Protein AF-A0A1V5KJY4-F1 (afdb_monomer_lite)

pLDDT: mean 77.97, std 21.32, range [27.06, 96.75]

Sequence (122 aa):
MDSGIQVLAHPFRVFRKAKREVPRDLFQPLARLLKENGVAAEINFHTNQPDPDFFRICMEEMTPIVLGSDAHNLYEIGEFMPHLSLLAGIGMSSRQLHRPSVEFSGECRESPWDPRNGCSLI

Secondary structure (DSSP, 8-state):
------EE-STTHHHHHTT----GGGHHHHHHHHHHTTPEEEEE-TT----HHHHHHHHHTT--EEEE---SSGGGTT--HHHHHHHHHTT--TTTT----S------------TT------

Structure (mmCIF, N/CA/C/O backbone):
data_AF-A0A1V5KJY4-F1
#
_entry.id   AF-A0A1V5KJY4-F1
#
loop_
_atom_site.group_PDB
_atom_site.id
_atom_site.type_symbol
_atom_site.label_atom_id
_atom_site.label_alt_id
_atom_site.label_comp_id
_atom_site.label_asym_id
_atom_site.label_entity_id
_atom_site.label_seq_id
_atom_site.pdbx_PDB_ins_code
_atom_site.Cartn_x
_atom_site.Cartn_y
_atom_site.Cartn_z
_atom_site.occupancy
_atom_site.B_iso_or_equiv
_atom_site.auth_seq_id
_atom_site.auth_comp_id
_atom_site.auth_asym_id
_atom_site.auth_atom_id
_atom_site.pdbx_PDB_model_num
ATOM 1 N N . MET A 1 1 ? -18.191 -10.836 12.691 1.00 45.31 1 MET A N 1
ATOM 2 C CA . MET A 1 1 ? -17.121 -11.243 13.623 1.00 45.31 1 MET A CA 1
ATOM 3 C C . MET A 1 1 ? -16.109 -10.129 13.596 1.00 45.31 1 MET A C 1
ATOM 5 O O . MET A 1 1 ? -15.605 -9.845 12.520 1.00 45.31 1 MET A O 1
ATOM 9 N N . ASP A 1 2 ? -15.900 -9.465 14.724 1.00 68.06 2 ASP A N 1
ATOM 10 C CA . ASP A 1 2 ? -14.858 -8.453 14.852 1.00 68.06 2 ASP A CA 1
ATOM 11 C C . ASP A 1 2 ? -13.526 -9.183 15.074 1.00 68.06 2 ASP A C 1
ATOM 13 O O . ASP A 1 2 ? -13.376 -9.910 16.057 1.00 68.06 2 ASP A O 1
ATOM 17 N N . SER A 1 3 ? -12.616 -9.108 14.101 1.00 77.94 3 SER A N 1
ATOM 18 C CA . SER A 1 3 ? -11.299 -9.751 14.190 1.00 77.94 3 SER A CA 1
ATOM 19 C C . SER A 1 3 ? -10.321 -8.943 15.042 1.00 77.94 3 SER A C 1
ATOM 21 O O . SER A 1 3 ? -9.251 -9.453 15.369 1.00 77.94 3 SER A O 1
ATOM 23 N N . GLY A 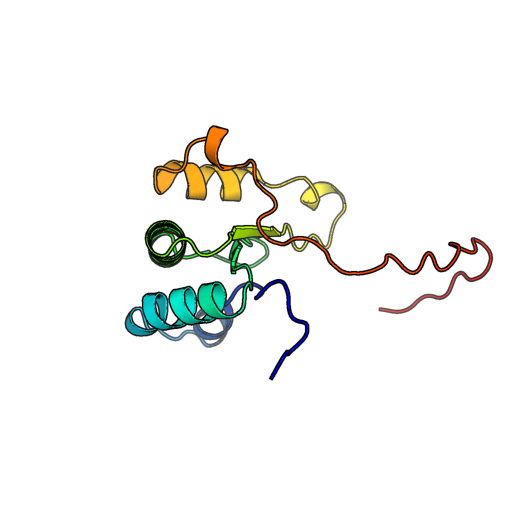1 4 ? -10.657 -7.689 15.373 1.00 85.38 4 GLY A N 1
ATOM 24 C CA . GLY A 1 4 ? -9.748 -6.761 16.034 1.00 85.38 4 GLY A CA 1
ATOM 25 C C . GLY A 1 4 ? -8.529 -6.385 15.186 1.00 85.38 4 GLY A C 1
ATOM 26 O O . GLY A 1 4 ? -7.560 -5.876 15.738 1.00 85.38 4 GLY A O 1
ATOM 27 N N . ILE A 1 5 ? -8.542 -6.640 13.872 1.00 88.94 5 ILE A N 1
ATOM 28 C CA . ILE A 1 5 ? -7.457 -6.274 12.952 1.00 88.94 5 ILE A CA 1
ATOM 29 C C . ILE A 1 5 ? -7.720 -4.867 12.416 1.00 88.94 5 ILE A C 1
ATOM 31 O O . ILE A 1 5 ? -8.742 -4.641 11.782 1.00 88.94 5 ILE A O 1
ATOM 35 N N . GLN A 1 6 ? -6.783 -3.937 12.604 1.00 89.50 6 GLN A N 1
ATOM 36 C CA . GLN A 1 6 ? -6.893 -2.574 12.057 1.00 89.50 6 GLN A CA 1
ATOM 37 C C . GLN A 1 6 ? -6.180 -2.414 10.710 1.00 89.50 6 GLN A C 1
ATOM 39 O O . GLN A 1 6 ? -6.514 -1.521 9.935 1.00 89.50 6 GLN A O 1
ATOM 44 N N . VAL A 1 7 ? -5.187 -3.259 10.423 1.00 92.31 7 VAL A N 1
ATOM 45 C CA . VAL A 1 7 ? -4.342 -3.155 9.227 1.00 92.31 7 VAL A CA 1
ATOM 46 C C . VAL A 1 7 ? -4.085 -4.540 8.646 1.00 92.31 7 VAL A C 1
ATOM 48 O O . VAL A 1 7 ? -3.636 -5.442 9.353 1.00 92.31 7 VAL A O 1
ATOM 51 N N . LEU A 1 8 ? -4.311 -4.699 7.343 1.00 92.31 8 LEU A N 1
ATOM 52 C CA . LEU A 1 8 ? -3.867 -5.864 6.590 1.00 92.31 8 LEU A CA 1
ATOM 53 C C . LEU A 1 8 ? -2.489 -5.589 5.979 1.00 92.31 8 LEU A C 1
ATOM 55 O O . LEU A 1 8 ? -2.359 -4.840 5.005 1.00 92.31 8 LEU A O 1
ATOM 59 N N . ALA A 1 9 ? -1.471 -6.232 6.549 1.00 89.25 9 ALA A N 1
ATOM 60 C CA . ALA A 1 9 ? -0.093 -6.092 6.103 1.00 89.25 9 ALA A CA 1
ATOM 61 C C . ALA A 1 9 ? 0.129 -6.741 4.726 1.00 89.25 9 ALA A C 1
ATOM 63 O O . ALA A 1 9 ? -0.271 -7.890 4.495 1.00 89.25 9 ALA A O 1
ATOM 64 N N . HIS A 1 10 ? 0.798 -6.014 3.822 1.00 85.38 10 HIS A N 1
ATOM 65 C CA . HIS A 1 10 ? 1.309 -6.466 2.513 1.00 85.38 10 HIS A CA 1
ATOM 66 C C . HIS A 1 10 ? 0.507 -7.619 1.824 1.00 85.38 10 HIS A C 1
ATOM 68 O O . HIS A 1 10 ? 1.044 -8.720 1.631 1.00 85.38 10 HIS A O 1
ATOM 74 N N . PRO A 1 11 ? -0.762 -7.405 1.410 1.00 82.44 11 PRO A N 1
ATOM 75 C CA . PRO A 1 11 ? -1.734 -8.479 1.135 1.00 82.44 11 PRO A CA 1
ATOM 76 C C . PRO A 1 11 ? -1.326 -9.484 0.044 1.00 82.44 11 PRO A C 1
ATOM 78 O O . PRO A 1 11 ? -1.494 -10.693 0.192 1.00 82.44 11 PRO A O 1
ATOM 81 N N . PHE A 1 12 ? -0.734 -9.003 -1.054 1.00 90.44 12 PHE A N 1
ATOM 82 C CA . PHE A 1 12 ? -0.392 -9.836 -2.218 1.00 90.44 12 PHE A CA 1
ATOM 83 C C . PHE A 1 12 ? 1.043 -10.376 -2.204 1.00 90.44 12 PHE A C 1
ATOM 85 O O . PHE A 1 12 ? 1.458 -11.089 -3.122 1.00 90.44 12 PHE A O 1
ATOM 92 N N . ARG A 1 13 ? 1.811 -10.105 -1.139 1.00 88.69 13 ARG A N 1
ATOM 93 C CA . ARG A 1 13 ? 3.199 -10.574 -0.997 1.00 88.69 13 ARG A CA 1
ATOM 94 C C . ARG A 1 13 ? 3.318 -12.098 -1.074 1.00 88.69 13 ARG A C 1
ATOM 96 O O . ARG A 1 13 ? 4.329 -12.605 -1.562 1.00 88.69 13 ARG A O 1
ATOM 103 N N . VAL A 1 14 ? 2.290 -12.822 -0.629 1.00 89.12 14 VAL A N 1
ATOM 104 C CA . VAL A 1 14 ? 2.239 -14.292 -0.658 1.00 89.12 14 VAL A CA 1
ATOM 105 C C . VAL A 1 14 ? 2.375 -14.859 -2.076 1.00 89.12 14 VAL A C 1
ATOM 107 O O . VAL A 1 14 ? 3.131 -15.808 -2.276 1.00 89.12 14 VAL A O 1
ATOM 110 N N . PHE A 1 15 ? 1.739 -14.239 -3.075 1.00 90.19 15 PHE A N 1
ATOM 111 C CA . PHE A 1 15 ? 1.803 -14.693 -4.468 1.00 90.19 15 PHE A CA 1
ATOM 112 C C . PHE A 1 15 ? 3.203 -14.502 -5.047 1.00 90.19 15 PHE A C 1
ATOM 114 O O . PHE A 1 15 ? 3.760 -15.432 -5.631 1.00 90.19 15 PHE A O 1
ATOM 121 N N . ARG A 1 16 ? 3.836 -13.351 -4.777 1.00 84.81 16 ARG A N 1
ATOM 122 C CA . ARG A 1 16 ? 5.219 -13.103 -5.205 1.00 84.81 16 ARG A CA 1
ATOM 123 C C . ARG A 1 16 ? 6.202 -14.064 -4.539 1.00 84.81 16 ARG A C 1
ATOM 125 O O . ARG A 1 16 ? 7.054 -14.621 -5.225 1.00 84.81 16 ARG A O 1
ATOM 132 N N . LYS A 1 17 ? 6.071 -14.311 -3.228 1.00 86.50 17 LYS A N 1
ATOM 133 C CA . LYS A 1 17 ? 6.893 -15.316 -2.522 1.00 86.50 17 LYS A CA 1
ATOM 134 C C . LYS A 1 17 ? 6.726 -16.711 -3.127 1.00 86.50 17 LYS A C 1
ATOM 136 O O . LYS A 1 17 ? 7.709 -17.428 -3.279 1.00 86.50 17 LYS A O 1
ATOM 141 N N . ALA A 1 18 ? 5.506 -17.063 -3.524 1.00 90.12 18 ALA A N 1
ATOM 142 C CA . ALA A 1 18 ? 5.203 -18.318 -4.201 1.00 90.12 18 ALA A CA 1
ATOM 143 C C . ALA A 1 18 ? 5.599 -18.341 -5.693 1.00 90.12 18 ALA A C 1
ATOM 145 O O . ALA A 1 18 ? 5.374 -19.358 -6.347 1.00 90.12 18 ALA A O 1
ATOM 146 N N . LYS A 1 19 ? 6.169 -17.253 -6.240 1.00 89.00 19 LYS A N 1
ATOM 147 C CA . LYS A 1 19 ? 6.461 -17.067 -7.674 1.00 89.00 19 LYS A CA 1
ATOM 148 C C . LYS A 1 19 ? 5.238 -17.324 -8.565 1.00 89.00 19 LYS A C 1
ATOM 150 O O . LYS A 1 19 ? 5.349 -17.921 -9.632 1.00 89.00 19 LYS A O 1
ATOM 155 N N . ARG A 1 20 ? 4.065 -16.899 -8.096 1.00 90.81 20 ARG A N 1
ATOM 156 C CA . ARG A 1 20 ? 2.792 -16.983 -8.814 1.00 90.81 20 ARG A CA 1
ATOM 157 C C . ARG A 1 20 ? 2.352 -15.604 -9.267 1.00 90.81 20 ARG A C 1
ATOM 159 O O . ARG A 1 20 ? 2.691 -14.598 -8.642 1.00 90.81 20 ARG A O 1
ATOM 166 N N . GLU A 1 21 ? 1.566 -15.587 -10.332 1.00 90.62 21 GLU A N 1
ATOM 167 C CA . GLU A 1 21 ? 0.877 -14.378 -10.755 1.00 90.62 21 GLU A CA 1
ATOM 168 C C . GLU A 1 21 ? -0.079 -13.904 -9.661 1.00 90.62 21 GLU A C 1
ATOM 170 O O . GLU A 1 21 ? -0.699 -14.700 -8.948 1.00 90.62 21 GLU A O 1
ATOM 175 N N . VAL A 1 22 ? -0.152 -12.586 -9.512 1.00 91.56 22 VAL A N 1
ATOM 176 C CA . VAL A 1 22 ? -1.074 -11.954 -8.579 1.00 91.56 22 VAL A CA 1
ATOM 177 C C . VAL A 1 22 ? -2.459 -11.932 -9.236 1.00 91.56 22 VAL A C 1
ATOM 179 O O . VAL A 1 22 ? -2.592 -11.353 -10.317 1.00 91.56 22 VAL A O 1
ATOM 182 N N . PRO A 1 23 ? -3.488 -12.528 -8.613 1.00 92.44 23 PRO A N 1
ATOM 183 C CA . PRO A 1 23 ? -4.843 -12.524 -9.155 1.00 92.44 23 PRO A CA 1
ATOM 184 C C . PRO A 1 23 ? -5.446 -11.114 -9.051 1.00 92.44 23 PRO A C 1
ATOM 186 O O . PRO A 1 23 ? -5.902 -10.689 -7.987 1.00 92.44 23 PRO A O 1
ATOM 189 N N . ARG A 1 24 ? -5.396 -10.351 -10.152 1.00 93.62 24 ARG A N 1
ATOM 190 C CA . ARG A 1 24 ? -5.880 -8.954 -10.207 1.00 93.62 24 ARG A CA 1
ATOM 191 C C . ARG A 1 24 ? -7.388 -8.840 -9.963 1.00 93.62 24 ARG A C 1
ATOM 193 O O . ARG A 1 24 ? -7.853 -7.816 -9.474 1.00 93.62 24 ARG A O 1
ATOM 200 N N . ASP A 1 25 ? -8.142 -9.895 -10.247 1.00 94.88 25 ASP A N 1
ATOM 201 C CA . ASP A 1 25 ? -9.572 -10.024 -9.957 1.00 94.88 25 ASP A CA 1
ATOM 202 C C . ASP A 1 25 ? -9.890 -9.972 -8.453 1.00 94.88 25 ASP A C 1
ATOM 204 O O . ASP A 1 25 ? -10.996 -9.584 -8.081 1.00 94.88 25 ASP A O 1
ATOM 208 N N . LEU A 1 26 ? -8.919 -10.267 -7.577 1.00 95.00 26 LEU A N 1
ATOM 209 C CA . LEU A 1 26 ? -9.084 -10.147 -6.124 1.00 95.00 26 LEU A CA 1
ATOM 210 C C . LEU A 1 26 ? -8.886 -8.725 -5.586 1.00 95.00 26 LEU A C 1
ATOM 212 O O . LEU A 1 26 ? -9.224 -8.476 -4.430 1.00 95.00 26 LEU A O 1
ATOM 216 N N . PHE A 1 27 ? -8.366 -7.784 -6.381 1.00 95.69 27 PHE A N 1
ATOM 217 C CA . PHE A 1 27 ? -8.040 -6.439 -5.890 1.00 95.69 27 PHE A CA 1
ATOM 218 C C . PHE A 1 27 ? -9.281 -5.703 -5.385 1.00 95.69 27 PHE A C 1
ATOM 220 O O . PHE A 1 27 ? -9.303 -5.225 -4.251 1.00 95.69 27 PHE A O 1
ATOM 227 N N . GLN A 1 28 ? -10.330 -5.658 -6.204 1.00 96.56 28 GLN A N 1
ATOM 228 C CA . GLN A 1 28 ? -11.566 -4.959 -5.867 1.00 96.56 28 GLN A CA 1
ATOM 229 C C . GLN A 1 28 ? -12.374 -5.649 -4.753 1.00 96.56 28 GLN A C 1
ATOM 231 O O . GLN A 1 28 ? -12.770 -4.952 -3.816 1.00 96.56 28 GLN A O 1
ATOM 236 N N . PRO A 1 29 ? -12.591 -6.982 -4.771 1.00 96.75 29 PRO A N 1
ATOM 237 C CA . PRO A 1 29 ? -13.227 -7.679 -3.654 1.00 96.75 29 PRO A CA 1
ATOM 238 C C . PRO A 1 29 ? -12.504 -7.461 -2.324 1.00 96.75 29 PRO A C 1
ATOM 240 O O . PRO A 1 29 ? -13.152 -7.215 -1.308 1.00 96.75 29 PRO A O 1
ATOM 243 N N . LEU A 1 30 ? -11.167 -7.501 -2.327 1.00 95.56 30 LEU A N 1
ATOM 244 C CA . LEU A 1 30 ? -10.386 -7.282 -1.115 1.00 95.56 30 LEU A CA 1
ATOM 245 C C . LEU A 1 30 ? -10.508 -5.840 -0.614 1.00 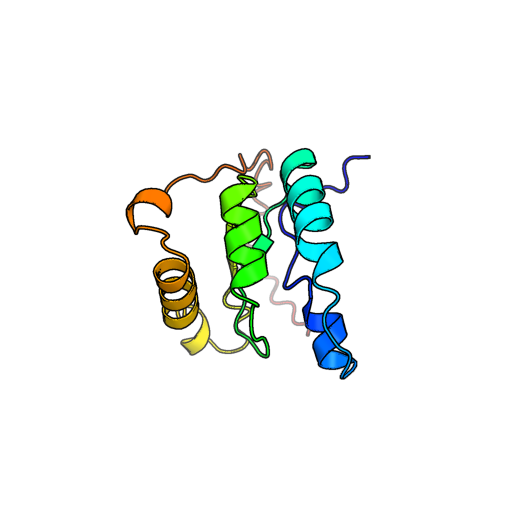95.56 30 LEU A C 1
ATOM 247 O O . LEU A 1 30 ? -10.752 -5.643 0.571 1.00 95.56 30 LEU A O 1
ATOM 251 N N . ALA A 1 31 ? -10.376 -4.840 -1.490 1.00 95.50 31 ALA A N 1
ATOM 252 C CA . ALA A 1 31 ? -10.522 -3.434 -1.109 1.00 95.50 31 ALA A CA 1
ATOM 253 C C . ALA A 1 31 ? -11.892 -3.161 -0.460 1.00 95.50 31 ALA A C 1
ATOM 255 O O . ALA A 1 31 ? -11.975 -2.570 0.616 1.00 95.50 31 ALA A O 1
ATOM 256 N N . ARG A 1 32 ? -12.972 -3.686 -1.050 1.00 95.00 32 ARG A N 1
ATOM 257 C CA . ARG A 1 32 ? -14.325 -3.572 -0.482 1.00 95.00 32 ARG A CA 1
ATOM 258 C C . ARG A 1 32 ? -14.442 -4.231 0.883 1.00 95.00 32 ARG A C 1
ATOM 260 O O . ARG A 1 32 ? -14.948 -3.604 1.807 1.00 95.00 32 ARG A O 1
ATOM 267 N N . LEU A 1 33 ? -13.912 -5.445 1.032 1.00 94.44 33 LEU A N 1
ATOM 268 C CA . LEU A 1 33 ? -13.923 -6.150 2.310 1.00 94.44 33 LEU A CA 1
ATOM 269 C C . LEU A 1 33 ? -13.180 -5.360 3.398 1.00 94.44 33 LEU A C 1
ATOM 271 O O . LEU A 1 33 ? -13.662 -5.253 4.523 1.00 94.44 33 LEU A O 1
ATOM 275 N N . LEU A 1 34 ? -12.024 -4.782 3.064 1.00 93.12 34 LEU A N 1
ATOM 276 C CA . LEU A 1 34 ? -11.247 -3.949 3.981 1.00 93.12 34 LEU A CA 1
ATOM 277 C C . LEU A 1 34 ? -12.039 -2.712 4.415 1.00 93.12 34 LEU A C 1
ATOM 279 O O . LEU A 1 34 ? -12.176 -2.460 5.611 1.00 93.12 34 LEU A O 1
ATOM 283 N N . LYS A 1 35 ? -12.641 -1.996 3.462 1.00 92.31 35 LYS A N 1
ATOM 284 C CA . LYS A 1 35 ? -13.509 -0.845 3.735 1.00 92.31 35 LYS A CA 1
ATOM 285 C C . LYS A 1 35 ? -14.689 -1.204 4.640 1.00 92.31 35 LYS A C 1
ATOM 287 O O . LYS A 1 35 ? -14.935 -0.503 5.617 1.00 92.31 35 LYS A O 1
ATOM 292 N N . GLU A 1 36 ? -15.413 -2.276 4.323 1.00 92.69 36 GLU A N 1
ATOM 293 C CA . GLU A 1 36 ? -16.591 -2.731 5.076 1.00 92.69 36 GLU A CA 1
ATOM 294 C C . GLU A 1 36 ? -16.266 -3.061 6.536 1.00 92.69 36 GLU A C 1
ATOM 296 O O . GLU A 1 36 ? -17.112 -2.884 7.409 1.00 92.69 36 GLU A O 1
ATOM 301 N N . ASN A 1 37 ? -15.035 -3.502 6.804 1.00 91.00 37 ASN A N 1
ATOM 302 C CA . ASN A 1 37 ? -14.571 -3.861 8.142 1.00 91.00 37 ASN A CA 1
ATOM 303 C C . ASN A 1 37 ? -13.716 -2.765 8.805 1.00 91.00 37 ASN A C 1
ATOM 305 O O . ASN A 1 37 ? -13.155 -3.001 9.870 1.00 91.00 37 ASN A O 1
ATOM 309 N N . GLY A 1 38 ? -13.580 -1.581 8.194 1.00 89.56 38 GLY A N 1
ATOM 310 C CA . GLY A 1 38 ? -12.750 -0.498 8.737 1.00 89.56 38 GLY A CA 1
ATOM 311 C C . GLY A 1 38 ? -11.253 -0.832 8.821 1.00 89.56 38 GLY A C 1
ATOM 312 O O . GLY A 1 38 ? -10.530 -0.223 9.606 1.00 89.56 38 GLY A O 1
ATOM 313 N N . VAL A 1 39 ? -10.784 -1.792 8.022 1.00 92.31 39 VAL A N 1
ATOM 314 C CA . VAL A 1 39 ? -9.394 -2.260 8.002 1.00 92.31 39 VAL A CA 1
ATOM 315 C C . VAL A 1 39 ? -8.613 -1.499 6.937 1.00 92.31 39 VAL A C 1
ATOM 317 O O . VAL A 1 39 ? -9.071 -1.343 5.806 1.00 92.31 39 VAL A O 1
ATOM 320 N N . ALA A 1 40 ? -7.410 -1.041 7.271 1.00 92.75 40 ALA A N 1
ATOM 321 C CA . ALA A 1 40 ? -6.532 -0.370 6.323 1.00 92.75 40 ALA A CA 1
ATOM 322 C C . ALA A 1 40 ? -5.672 -1.352 5.513 1.00 92.75 40 ALA A C 1
ATOM 324 O O . ALA A 1 40 ? -5.237 -2.386 6.020 1.00 92.75 40 ALA A O 1
ATOM 325 N N . ALA A 1 41 ? -5.358 -0.994 4.270 1.00 93.06 41 ALA A N 1
ATOM 326 C CA . ALA A 1 41 ? -4.339 -1.664 3.471 1.00 93.06 41 ALA A CA 1
ATOM 327 C C . ALA A 1 41 ? -2.959 -1.039 3.726 1.00 93.06 41 ALA A C 1
ATOM 329 O O . ALA A 1 41 ? -2.789 0.178 3.627 1.00 93.06 41 ALA A O 1
ATOM 330 N N . GLU A 1 42 ? -1.955 -1.865 4.011 1.00 94.19 42 GLU A N 1
ATOM 331 C CA . GLU A 1 42 ? -0.581 -1.396 4.196 1.00 94.19 42 GLU A CA 1
ATOM 332 C C . GLU A 1 42 ? 0.168 -1.266 2.858 1.00 94.19 42 GLU A C 1
ATOM 334 O O . GLU A 1 42 ? 0.281 -2.229 2.091 1.00 94.19 42 GLU A O 1
ATOM 339 N N . ILE A 1 43 ? 0.755 -0.091 2.611 1.00 91.56 43 ILE A N 1
ATOM 340 C CA . ILE A 1 43 ? 1.852 0.073 1.655 1.00 91.56 43 ILE A CA 1
ATOM 341 C C . ILE A 1 43 ? 3.151 -0.249 2.380 1.00 91.56 43 ILE A C 1
ATOM 343 O O . ILE A 1 43 ? 3.517 0.411 3.354 1.00 91.56 43 ILE A O 1
ATOM 347 N N . ASN A 1 44 ? 3.864 -1.232 1.848 1.00 89.56 44 ASN A N 1
ATOM 348 C CA . ASN A 1 44 ? 5.115 -1.712 2.400 1.00 89.56 44 ASN A CA 1
ATOM 349 C C . ASN A 1 44 ? 6.096 -2.031 1.270 1.00 89.56 44 ASN A C 1
ATOM 351 O O . ASN A 1 44 ? 5.715 -2.727 0.323 1.00 89.56 44 ASN A O 1
ATOM 355 N N . PHE A 1 45 ? 7.334 -1.549 1.383 1.00 86.06 45 PHE A N 1
ATOM 356 C CA . PHE A 1 45 ? 8.415 -1.796 0.421 1.00 86.06 45 PHE A CA 1
ATOM 357 C C . PHE A 1 45 ? 9.521 -2.718 0.962 1.00 86.06 45 PHE A C 1
ATOM 359 O O . PHE A 1 45 ? 10.394 -3.143 0.203 1.00 86.06 45 PHE A O 1
ATOM 366 N N . HIS A 1 46 ? 9.470 -3.116 2.236 1.00 81.75 46 HIS A N 1
ATOM 367 C CA . HIS A 1 46 ? 10.452 -4.021 2.818 1.00 81.75 46 HIS A CA 1
ATOM 368 C C . HIS A 1 46 ? 10.278 -5.427 2.235 1.00 81.75 46 HIS A C 1
ATOM 370 O O . HIS A 1 46 ? 9.306 -6.137 2.499 1.00 81.75 46 HIS A O 1
ATOM 376 N N . THR A 1 47 ? 11.200 -5.840 1.360 1.00 77.00 47 THR A N 1
ATOM 377 C CA . THR A 1 47 ? 11.102 -7.091 0.573 1.00 77.00 47 THR A CA 1
ATOM 378 C C . THR A 1 47 ? 9.828 -7.184 -0.284 1.00 77.00 47 THR A C 1
ATOM 380 O O . THR A 1 47 ? 9.407 -8.275 -0.709 1.00 77.00 47 THR A O 1
ATOM 383 N N . ASN A 1 48 ? 9.191 -6.035 -0.539 1.00 81.38 48 ASN A N 1
ATOM 384 C CA . ASN A 1 48 ? 7.906 -5.942 -1.200 1.00 81.38 48 ASN A CA 1
ATOM 385 C C . ASN A 1 48 ? 7.864 -4.915 -2.325 1.00 81.38 48 ASN A C 1
ATOM 387 O O . ASN A 1 48 ? 8.522 -3.889 -2.297 1.00 81.38 48 ASN A O 1
ATOM 391 N N . GLN A 1 49 ? 7.090 -5.250 -3.351 1.00 84.56 49 GLN A N 1
ATOM 392 C CA . GLN A 1 49 ? 6.788 -4.393 -4.481 1.00 84.56 49 GLN A CA 1
ATOM 393 C C . GLN A 1 49 ? 5.262 -4.244 -4.515 1.00 84.56 49 GLN A C 1
ATOM 395 O O . GLN A 1 49 ? 4.584 -5.146 -5.016 1.00 84.56 49 GLN A O 1
ATOM 400 N N . PRO A 1 50 ? 4.717 -3.210 -3.852 1.00 88.56 50 PRO A N 1
ATOM 401 C CA . PRO A 1 50 ? 3.284 -2.943 -3.839 1.00 88.56 50 PRO A CA 1
ATOM 402 C C . PRO A 1 50 ? 2.782 -2.669 -5.263 1.00 88.56 50 PRO A C 1
ATOM 404 O O . PRO A 1 50 ? 3.417 -1.923 -6.005 1.00 88.56 50 PRO A O 1
ATOM 407 N N . ASP A 1 51 ? 1.661 -3.286 -5.648 1.00 91.88 51 ASP A N 1
ATOM 408 C CA . ASP A 1 51 ? 1.083 -3.116 -6.988 1.00 91.88 51 ASP A CA 1
ATOM 409 C C . ASP A 1 51 ? 0.281 -1.801 -7.048 1.00 91.88 51 ASP A C 1
ATOM 411 O O . ASP A 1 51 ? -0.696 -1.665 -6.301 1.00 91.88 51 ASP A O 1
ATOM 415 N N . PRO A 1 52 ? 0.657 -0.832 -7.906 1.00 92.31 52 PRO A N 1
ATOM 416 C CA . PRO A 1 52 ? -0.039 0.450 -8.000 1.00 92.31 52 PRO A CA 1
ATOM 417 C C . PRO A 1 52 ? -1.528 0.320 -8.333 1.00 92.31 52 PRO A C 1
ATOM 419 O O . PRO A 1 52 ? -2.321 1.127 -7.851 1.00 92.31 52 PRO A O 1
ATOM 422 N N . ASP A 1 53 ? -1.936 -0.699 -9.101 1.00 93.75 53 ASP A N 1
ATOM 423 C CA . ASP A 1 53 ? -3.347 -0.894 -9.450 1.00 93.75 53 ASP A CA 1
ATOM 424 C C . ASP A 1 53 ? -4.192 -1.237 -8.227 1.00 93.75 53 ASP A C 1
ATOM 426 O O . ASP A 1 53 ? -5.315 -0.752 -8.103 1.00 93.75 53 ASP A O 1
ATOM 430 N N . PHE A 1 54 ? -3.653 -2.028 -7.296 1.00 94.50 54 PHE A N 1
ATOM 431 C CA . PHE A 1 54 ? -4.362 -2.337 -6.058 1.00 94.50 54 PHE A CA 1
ATOM 432 C C . PHE A 1 54 ? -4.588 -1.073 -5.225 1.00 94.50 54 PHE A C 1
ATOM 434 O O . PHE A 1 54 ? -5.699 -0.833 -4.765 1.00 94.50 54 PHE A O 1
ATOM 441 N N . PHE A 1 55 ? -3.568 -0.223 -5.075 1.00 93.75 55 PHE A N 1
ATOM 442 C CA . PHE A 1 55 ? -3.701 1.008 -4.289 1.00 93.75 55 PHE A CA 1
ATOM 443 C C . PHE A 1 55 ? -4.567 2.066 -4.975 1.00 93.75 55 PHE A C 1
ATOM 445 O O . PHE A 1 55 ? -5.282 2.797 -4.290 1.00 93.75 55 PHE A O 1
ATOM 452 N N . ARG A 1 56 ? -4.584 2.099 -6.312 1.00 94.12 56 ARG A N 1
ATOM 453 C CA . ARG A 1 56 ? -5.558 2.888 -7.073 1.00 94.12 56 ARG A CA 1
ATOM 454 C C . ARG A 1 56 ? -6.989 2.423 -6.788 1.00 94.12 56 ARG A C 1
ATOM 456 O O . ARG A 1 56 ? -7.836 3.256 -6.488 1.00 94.12 56 ARG A O 1
ATOM 463 N N . ILE A 1 57 ? -7.241 1.114 -6.785 1.00 94.38 57 ILE A N 1
ATOM 464 C CA . ILE A 1 57 ? -8.553 0.548 -6.430 1.00 94.38 57 ILE A CA 1
ATOM 465 C C . ILE A 1 57 ? -8.912 0.849 -4.969 1.00 94.38 57 ILE A C 1
ATOM 467 O O . ILE A 1 57 ? -10.041 1.238 -4.690 1.00 94.38 57 ILE A O 1
ATOM 471 N N . CYS A 1 58 ? -7.966 0.737 -4.031 1.00 93.00 58 CYS A N 1
ATOM 472 C CA . CYS A 1 58 ? -8.191 1.131 -2.638 1.00 93.00 58 CYS A CA 1
ATOM 473 C C . CYS A 1 58 ? -8.626 2.599 -2.533 1.00 93.00 58 CYS A C 1
ATOM 475 O O . CYS A 1 58 ? -9.552 2.903 -1.785 1.00 93.00 58 CYS A O 1
ATOM 477 N N . MET A 1 59 ? -8.011 3.498 -3.305 1.00 91.06 59 MET A N 1
ATOM 478 C CA . MET A 1 59 ? -8.402 4.906 -3.359 1.00 91.06 59 MET A CA 1
ATOM 479 C C . MET A 1 59 ? -9.811 5.092 -3.948 1.00 91.06 59 MET A C 1
ATOM 481 O O . MET A 1 59 ? -10.623 5.802 -3.356 1.00 91.06 59 MET A O 1
ATOM 485 N N . GLU A 1 60 ? -10.121 4.434 -5.068 1.00 91.62 60 GLU A N 1
ATOM 486 C CA . GLU A 1 60 ? -11.441 4.473 -5.722 1.00 91.62 60 GLU A CA 1
ATOM 487 C C . GLU A 1 60 ? -12.556 3.945 -4.802 1.00 91.62 60 GLU A C 1
ATOM 489 O O . GLU A 1 60 ? -13.635 4.530 -4.710 1.00 91.62 60 GLU A O 1
ATOM 494 N N . GLU A 1 61 ? -12.283 2.871 -4.061 1.00 92.56 61 GLU A N 1
ATOM 495 C CA . GLU A 1 61 ? -13.224 2.254 -3.125 1.00 92.56 61 GLU A CA 1
ATOM 496 C C . GLU A 1 61 ? -13.255 2.968 -1.758 1.00 92.56 61 GLU A C 1
ATOM 498 O O . GLU A 1 61 ? -14.071 2.613 -0.909 1.00 92.56 61 GLU A O 1
ATOM 503 N N . MET A 1 62 ? -12.438 4.007 -1.530 1.00 90.94 62 MET A N 1
ATOM 504 C CA . MET A 1 62 ? -12.288 4.707 -0.239 1.00 90.94 62 MET A CA 1
ATOM 505 C C . MET A 1 62 ? -11.842 3.784 0.910 1.00 90.94 62 MET A C 1
ATOM 507 O O . MET A 1 62 ? -12.280 3.921 2.053 1.00 90.94 62 MET A O 1
ATOM 511 N N . THR A 1 63 ? -10.976 2.825 0.602 1.00 91.38 63 THR A N 1
ATOM 512 C CA . THR A 1 63 ? -10.324 1.955 1.587 1.00 91.38 63 THR A CA 1
ATOM 513 C C . THR A 1 63 ? -9.196 2.728 2.277 1.00 91.38 63 THR A C 1
ATOM 515 O O . THR A 1 63 ? -8.395 3.358 1.581 1.00 91.38 63 THR A O 1
ATOM 518 N N . PRO A 1 64 ? -9.081 2.696 3.618 1.00 89.94 64 PRO A N 1
ATOM 519 C CA . PRO A 1 64 ? -7.977 3.350 4.311 1.00 89.94 64 PRO A CA 1
ATOM 520 C C . PRO A 1 64 ? -6.625 2.767 3.881 1.00 89.94 64 PRO A C 1
ATOM 522 O O . PRO A 1 64 ? -6.487 1.557 3.706 1.00 89.94 64 PRO A O 1
ATOM 525 N N . ILE A 1 65 ? -5.615 3.623 3.737 1.00 90.81 65 ILE A N 1
ATOM 526 C CA . ILE A 1 65 ? -4.248 3.231 3.380 1.00 90.81 65 ILE A CA 1
ATOM 527 C C . ILE A 1 65 ? -3.310 3.689 4.495 1.00 90.81 65 ILE A C 1
ATOM 529 O O . ILE A 1 65 ? -3.408 4.824 4.961 1.00 90.81 65 ILE A O 1
ATOM 533 N N . VAL A 1 66 ? -2.391 2.816 4.906 1.00 92.00 66 VAL A N 1
ATOM 534 C CA . VAL A 1 66 ? -1.352 3.118 5.901 1.00 92.00 66 VAL A CA 1
ATOM 535 C C . VAL A 1 66 ? 0.035 2.839 5.340 1.00 92.00 66 VAL A C 1
ATOM 537 O O . VAL A 1 66 ? 0.205 1.990 4.465 1.00 92.00 66 VAL A O 1
ATOM 540 N N . LEU A 1 67 ? 1.032 3.569 5.837 1.00 91.12 67 LEU A N 1
ATOM 541 C CA . LEU A 1 67 ? 2.428 3.391 5.451 1.00 91.12 67 LEU A CA 1
ATOM 542 C C . LEU A 1 67 ? 3.147 2.592 6.536 1.00 91.12 67 LEU A C 1
ATOM 544 O O . LEU A 1 67 ? 3.177 3.019 7.688 1.00 91.12 67 LEU A O 1
ATOM 548 N N . GLY A 1 68 ? 3.734 1.460 6.160 1.00 89.88 68 GLY A N 1
ATOM 549 C CA . GLY A 1 68 ? 4.595 0.666 7.030 1.00 89.88 68 GLY A CA 1
ATOM 550 C C . GLY A 1 68 ? 5.992 0.563 6.434 1.00 89.88 68 GLY A C 1
ATOM 551 O O . GLY A 1 68 ? 6.145 0.238 5.253 1.00 89.88 68 GLY A O 1
ATOM 552 N N . SER A 1 69 ? 7.012 0.882 7.231 1.00 85.81 69 SER A N 1
ATOM 553 C CA . SER A 1 69 ? 8.409 0.687 6.831 1.00 85.81 69 SER A CA 1
ATOM 554 C C . SER A 1 69 ? 8.857 -0.765 6.998 1.00 85.81 69 SER A C 1
ATOM 556 O O . SER A 1 69 ? 9.734 -1.185 6.253 1.00 85.81 69 SER A O 1
ATOM 558 N N . ASP A 1 70 ? 8.254 -1.526 7.931 1.00 84.62 70 ASP A N 1
ATOM 559 C CA . ASP A 1 70 ? 8.670 -2.899 8.310 1.00 84.62 70 ASP A CA 1
ATOM 560 C C . ASP A 1 70 ? 10.195 -2.992 8.479 1.00 84.62 70 ASP A C 1
ATOM 562 O O . ASP A 1 70 ? 10.881 -3.877 7.970 1.00 84.62 70 ASP A O 1
ATOM 566 N N . ALA A 1 71 ? 10.722 -1.962 9.145 1.00 85.75 71 ALA A N 1
ATOM 567 C CA . ALA A 1 71 ? 12.137 -1.729 9.338 1.00 85.75 71 ALA A CA 1
ATOM 568 C C . ALA A 1 71 ? 12.733 -2.772 10.287 1.00 85.75 71 ALA A C 1
ATOM 570 O O . ALA A 1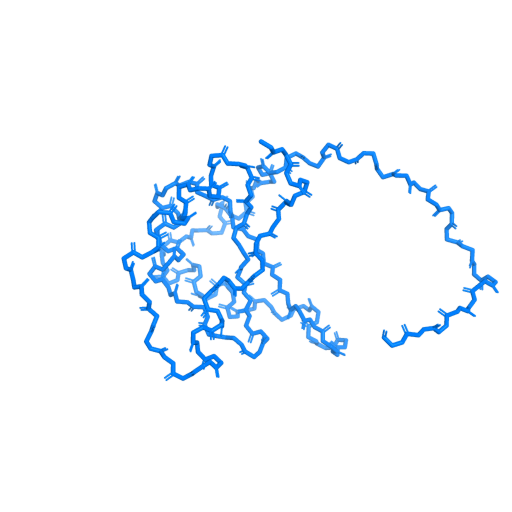 71 ? 12.281 -2.918 11.423 1.00 85.75 71 ALA A O 1
ATOM 571 N N . HIS A 1 72 ? 13.816 -3.414 9.852 1.00 87.12 72 HIS A N 1
ATOM 572 C CA . HIS A 1 72 ? 14.650 -4.259 10.712 1.00 87.12 72 HIS A CA 1
ATOM 573 C C . HIS A 1 72 ? 15.943 -3.542 11.129 1.00 87.12 72 HIS A C 1
ATOM 575 O O . HIS A 1 72 ? 16.640 -3.995 12.036 1.00 87.12 72 HIS A O 1
ATOM 581 N N . ASN A 1 73 ? 16.245 -2.394 10.507 1.00 85.69 73 ASN A N 1
ATOM 582 C CA . ASN A 1 73 ? 17.364 -1.525 10.861 1.00 85.69 73 ASN A CA 1
ATOM 583 C C . ASN A 1 73 ? 16.896 -0.089 11.146 1.00 85.69 73 ASN A C 1
ATOM 585 O O . ASN A 1 73 ? 15.984 0.422 10.500 1.00 85.69 73 ASN A O 1
ATOM 589 N N . LEU A 1 74 ? 17.571 0.615 12.064 1.00 87.88 74 LEU A N 1
ATOM 590 C CA . LEU A 1 74 ? 17.191 1.981 12.469 1.00 87.88 74 LEU A CA 1
ATOM 591 C C . LEU A 1 74 ? 17.138 2.981 11.305 1.00 87.88 74 LEU A C 1
ATOM 593 O O . LEU A 1 74 ? 16.309 3.888 11.313 1.00 87.88 74 LEU A O 1
ATOM 597 N N . TYR A 1 75 ? 17.999 2.818 10.297 1.00 83.94 75 TYR A N 1
ATOM 598 C CA . TYR A 1 75 ? 18.026 3.710 9.137 1.00 83.94 75 TYR A CA 1
ATOM 599 C C . TYR A 1 75 ? 16.811 3.530 8.205 1.00 83.94 75 TYR A C 1
ATOM 601 O O . TYR A 1 75 ? 16.587 4.372 7.341 1.00 83.94 75 TYR A O 1
ATOM 609 N N . GLU A 1 76 ? 16.019 2.466 8.377 1.00 81.81 76 GLU A N 1
ATOM 610 C CA . GLU A 1 76 ? 14.842 2.152 7.552 1.00 81.81 76 GLU A CA 1
ATOM 611 C C . GLU A 1 76 ? 13.551 2.766 8.126 1.00 81.81 76 GLU A C 1
ATOM 613 O O . GLU A 1 76 ? 12.558 2.889 7.414 1.00 81.81 76 GLU A O 1
ATOM 618 N N . ILE A 1 77 ? 13.549 3.206 9.394 1.00 84.62 77 ILE A N 1
ATOM 619 C CA . ILE A 1 77 ? 12.340 3.669 10.105 1.00 84.62 77 ILE A CA 1
ATOM 620 C C . ILE A 1 77 ? 11.658 4.853 9.399 1.00 84.62 77 ILE A C 1
ATOM 622 O O . ILE A 1 77 ? 10.433 4.951 9.419 1.00 84.62 77 ILE A O 1
ATOM 626 N N . GLY A 1 78 ? 12.440 5.742 8.779 1.00 85.94 78 GLY A N 1
ATOM 627 C CA . GLY A 1 78 ? 11.948 6.936 8.080 1.00 85.94 78 GLY A CA 1
ATOM 628 C C . GLY A 1 78 ? 11.898 6.815 6.555 1.00 85.94 78 GLY A C 1
ATOM 629 O O . GLY A 1 78 ? 11.644 7.811 5.876 1.00 85.94 78 GLY A O 1
ATOM 630 N N . GLU A 1 79 ? 12.176 5.636 6.000 1.00 86.31 79 GLU A N 1
ATOM 631 C CA . GLU A 1 79 ? 12.260 5.421 4.555 1.00 86.31 79 GLU A CA 1
ATOM 632 C C . GLU A 1 79 ? 10.846 5.275 3.961 1.00 86.31 79 GLU A C 1
ATOM 634 O O . GLU A 1 79 ? 10.313 4.182 3.806 1.00 86.31 79 GLU A O 1
ATOM 639 N N . PHE A 1 80 ? 10.197 6.415 3.693 1.00 90.31 80 PHE A N 1
ATOM 640 C CA . PHE A 1 80 ? 8.847 6.476 3.107 1.00 90.31 80 PHE A CA 1
ATOM 641 C C . PHE A 1 80 ? 8.809 7.119 1.717 1.00 90.31 80 PHE A C 1
ATOM 643 O O . PHE A 1 80 ? 7.738 7.289 1.131 1.00 90.31 80 PHE A O 1
ATOM 650 N N . MET A 1 81 ? 9.964 7.488 1.162 1.00 89.75 81 MET A N 1
ATOM 651 C CA . MET A 1 81 ? 10.045 8.064 -0.179 1.00 89.75 81 MET A CA 1
ATOM 652 C C . MET A 1 81 ? 9.404 7.179 -1.268 1.00 89.75 81 MET A C 1
ATOM 654 O O . MET A 1 81 ? 8.650 7.721 -2.087 1.00 89.75 81 MET A O 1
ATOM 658 N N . PRO A 1 82 ? 9.613 5.845 -1.307 1.00 90.44 82 PRO A N 1
ATOM 659 C CA . PRO A 1 82 ? 8.961 4.993 -2.297 1.00 90.44 82 PRO A CA 1
ATOM 660 C C . PRO A 1 82 ? 7.445 4.929 -2.091 1.00 90.44 82 PRO A C 1
ATOM 662 O O . PRO A 1 82 ? 6.700 4.933 -3.072 1.00 90.44 82 PRO A O 1
ATOM 665 N N . HIS A 1 83 ? 6.965 4.965 -0.843 1.00 91.81 83 HIS A N 1
ATOM 666 C CA . HIS A 1 83 ? 5.535 5.039 -0.533 1.00 91.81 83 HIS A CA 1
ATOM 667 C C . HIS A 1 83 ? 4.906 6.311 -1.084 1.00 91.81 83 HIS A C 1
ATOM 669 O O . HIS A 1 83 ? 3.902 6.243 -1.789 1.00 91.81 83 HIS A O 1
ATOM 675 N N . LEU A 1 84 ? 5.521 7.463 -0.814 1.00 90.94 84 LEU A N 1
ATOM 676 C CA . LEU A 1 84 ? 5.046 8.752 -1.313 1.00 90.94 84 LEU A CA 1
ATOM 677 C C . LEU A 1 84 ? 5.091 8.816 -2.844 1.00 90.94 84 LEU A C 1
ATOM 679 O O . LEU A 1 84 ? 4.174 9.355 -3.458 1.00 90.94 84 LEU A O 1
ATOM 683 N N . SER A 1 85 ? 6.113 8.221 -3.461 1.00 91.50 85 SER A N 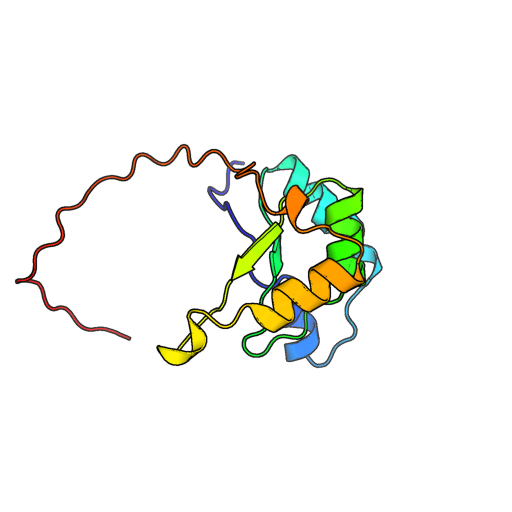1
ATOM 684 C CA . SER A 1 85 ? 6.250 8.158 -4.920 1.00 91.50 85 SER A CA 1
ATOM 685 C C . SER A 1 85 ? 5.153 7.310 -5.568 1.00 91.50 85 SER A C 1
ATOM 687 O O . SER A 1 85 ? 4.576 7.725 -6.572 1.00 91.50 85 SER A O 1
ATOM 689 N N . LEU A 1 86 ? 4.813 6.155 -4.982 1.00 91.81 86 LEU A N 1
ATOM 690 C CA . LEU A 1 86 ? 3.696 5.324 -5.444 1.00 91.81 86 LEU A CA 1
ATOM 691 C C . LEU A 1 86 ? 2.375 6.085 -5.341 1.00 91.81 86 LEU A C 1
ATOM 693 O O . LEU A 1 86 ? 1.608 6.119 -6.301 1.00 91.81 86 LEU A O 1
ATOM 697 N N . LEU A 1 87 ? 2.134 6.722 -4.195 1.00 90.75 87 LEU A N 1
ATOM 698 C CA . LEU A 1 87 ? 0.922 7.494 -3.942 1.00 90.75 87 LEU A CA 1
ATOM 699 C C . LEU A 1 87 ? 0.772 8.675 -4.912 1.00 90.75 87 LEU A C 1
ATOM 701 O O . LEU A 1 87 ? -0.303 8.881 -5.473 1.00 90.75 87 LEU A O 1
ATOM 705 N N . ALA A 1 88 ? 1.856 9.407 -5.168 1.00 90.25 88 ALA A N 1
ATOM 706 C CA . ALA A 1 88 ? 1.872 10.465 -6.171 1.00 90.25 88 ALA A CA 1
ATOM 707 C C . ALA A 1 88 ? 1.608 9.910 -7.583 1.00 90.25 88 ALA A C 1
ATOM 709 O O . ALA A 1 88 ? 0.848 10.504 -8.346 1.00 90.25 88 ALA A O 1
ATOM 710 N N . GLY A 1 89 ? 2.183 8.749 -7.914 1.00 90.69 89 GLY A N 1
ATOM 711 C CA . GLY A 1 89 ? 1.999 8.078 -9.204 1.00 90.69 89 GLY A CA 1
ATOM 712 C C . GLY A 1 89 ? 0.557 7.648 -9.488 1.00 90.69 89 GLY A C 1
ATOM 713 O O . GLY A 1 89 ? 0.139 7.667 -10.642 1.00 90.69 89 GLY A O 1
ATOM 714 N N . ILE A 1 90 ? -0.225 7.323 -8.453 1.00 90.81 90 ILE A N 1
ATOM 715 C CA . ILE A 1 90 ? -1.660 7.004 -8.583 1.00 90.81 90 ILE A CA 1
ATOM 716 C C . ILE A 1 90 ? -2.571 8.239 -8.470 1.00 90.81 90 ILE A C 1
ATOM 718 O O . ILE A 1 90 ? -3.790 8.099 -8.435 1.00 90.81 90 ILE A O 1
ATOM 722 N N . GLY A 1 91 ? -2.000 9.448 -8.428 1.00 86.88 91 GLY A N 1
ATOM 723 C CA . GLY A 1 91 ? -2.745 10.709 -8.404 1.00 86.88 91 GLY A CA 1
ATOM 724 C C . GLY A 1 91 ? -3.160 11.189 -7.011 1.00 86.88 91 GLY A C 1
ATOM 725 O O . GLY A 1 91 ? -3.964 12.116 -6.907 1.00 86.88 91 GLY A O 1
ATOM 726 N N . MET A 1 92 ? -2.623 10.601 -5.937 1.00 82.81 92 MET A N 1
ATOM 727 C CA . MET A 1 92 ? -2.921 11.039 -4.57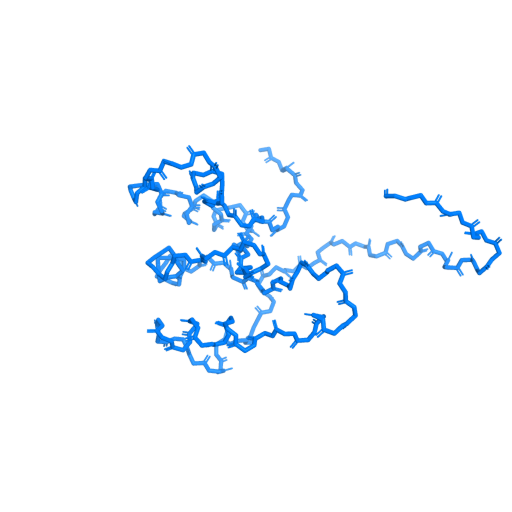6 1.00 82.81 92 MET A CA 1
ATOM 728 C C . MET A 1 92 ? -2.096 12.278 -4.210 1.00 82.81 92 MET A C 1
ATOM 730 O O . MET A 1 92 ? -0.868 12.292 -4.302 1.00 82.81 92 MET A O 1
ATOM 734 N N . SER A 1 93 ? -2.775 13.335 -3.770 1.00 75.69 93 SER A N 1
ATOM 735 C CA . SER A 1 93 ? -2.131 14.579 -3.345 1.00 75.69 93 SER A CA 1
ATOM 736 C C . SER A 1 93 ? -1.670 14.524 -1.885 1.00 75.69 93 SER A C 1
ATOM 738 O O . SER A 1 93 ? -2.267 13.851 -1.043 1.00 75.69 93 SER A O 1
ATOM 740 N N . SER A 1 94 ? -0.665 15.334 -1.540 1.00 68.69 94 SER A N 1
ATOM 741 C CA . SER A 1 94 ? -0.182 15.507 -0.158 1.00 68.69 94 SER A CA 1
ATOM 742 C C . SER A 1 94 ? -1.259 15.971 0.829 1.00 68.69 94 SER A C 1
ATOM 744 O O . SER A 1 94 ? -1.139 15.754 2.029 1.00 68.69 94 SER A O 1
ATOM 746 N N . ARG A 1 95 ? -2.344 16.576 0.339 1.00 64.81 95 ARG A N 1
ATOM 747 C CA . ARG A 1 95 ? -3.474 17.028 1.159 1.00 64.81 95 ARG A CA 1
ATOM 748 C C . ARG A 1 95 ? -4.386 15.871 1.590 1.00 64.81 95 ARG A C 1
ATOM 750 O O . ARG A 1 95 ? -5.048 15.974 2.616 1.00 64.81 95 ARG A O 1
ATOM 757 N N . GLN A 1 96 ? -4.397 14.773 0.834 1.00 67.62 96 GLN A N 1
ATOM 758 C CA . GLN A 1 96 ? -5.164 13.557 1.137 1.00 67.62 96 GLN A CA 1
ATOM 759 C C . GLN A 1 96 ? -4.440 12.632 2.126 1.00 67.62 96 GLN A C 1
ATOM 761 O O . GLN A 1 96 ? -5.062 11.732 2.678 1.00 67.62 96 GLN A O 1
ATOM 766 N N . LEU A 1 97 ? -3.158 12.892 2.416 1.00 63.22 97 LEU A N 1
ATOM 767 C CA . LEU A 1 97 ? -2.379 12.188 3.444 1.00 63.22 97 LEU A CA 1
ATOM 768 C C . LEU A 1 97 ? -2.842 12.485 4.885 1.00 63.22 97 LEU A C 1
ATOM 770 O O . LEU A 1 97 ? -2.291 11.924 5.827 1.00 63.22 97 LEU A O 1
ATOM 774 N N . HIS A 1 98 ? -3.857 13.334 5.085 1.00 55.03 98 HIS A N 1
ATOM 775 C CA . HIS A 1 98 ? -4.353 13.698 6.410 1.00 55.03 98 HIS A CA 1
ATOM 776 C C . HIS A 1 98 ? -5.817 13.288 6.635 1.00 55.03 98 HIS A C 1
ATOM 778 O O . HIS A 1 98 ? -6.743 14.048 6.354 1.00 55.03 98 HIS A O 1
ATOM 784 N N . ARG A 1 99 ? -6.006 12.085 7.193 1.00 48.97 99 ARG A N 1
ATOM 785 C CA . ARG A 1 99 ? -7.114 11.711 8.094 1.00 48.97 99 ARG A CA 1
ATOM 786 C C . ARG A 1 99 ? -6.834 10.318 8.675 1.00 48.97 99 ARG A C 1
ATOM 788 O O . ARG A 1 99 ? -6.871 9.354 7.907 1.00 48.97 99 ARG A O 1
ATOM 795 N N . PRO A 1 100 ? -6.611 10.152 9.992 1.00 46.97 100 PRO A N 1
ATOM 796 C CA . PRO A 1 100 ? -6.795 8.844 10.603 1.00 46.97 100 PRO A CA 1
ATOM 797 C C . PRO A 1 100 ? -8.292 8.521 10.502 1.00 46.97 100 PRO A C 1
ATOM 799 O O . PRO A 1 100 ? -9.106 9.040 11.254 1.00 46.97 100 PRO A O 1
ATOM 802 N N . SER A 1 101 ? -8.679 7.753 9.482 1.00 43.56 101 SER A N 1
ATOM 803 C CA . SER A 1 101 ? -10.058 7.248 9.351 1.00 43.56 101 SER A CA 1
ATOM 804 C C . SER A 1 101 ? -10.297 6.031 10.244 1.00 43.56 101 SER A C 1
ATOM 806 O O . SER A 1 101 ? -11.437 5.634 10.447 1.00 43.56 101 SER A O 1
ATOM 808 N N . VAL A 1 102 ? -9.216 5.465 10.786 1.00 47.97 102 VAL A N 1
ATOM 809 C CA . VAL A 1 102 ? -9.258 4.495 11.871 1.00 47.97 102 VAL A CA 1
ATOM 810 C C . VAL A 1 102 ? -9.224 5.307 13.163 1.00 47.97 102 VAL A C 1
ATOM 812 O O . VAL A 1 102 ? -8.162 5.770 13.584 1.00 47.97 102 VAL A O 1
ATOM 815 N N . GLU A 1 103 ? -10.389 5.556 13.760 1.00 43.12 103 GLU A N 1
ATOM 816 C CA . GLU A 1 103 ? -10.430 5.962 15.162 1.00 43.12 103 GLU A CA 1
ATOM 817 C C . GLU A 1 103 ? -9.839 4.800 15.964 1.00 43.12 103 GLU A C 1
ATOM 819 O O . GLU A 1 103 ? -10.403 3.708 16.014 1.00 43.12 103 GLU A O 1
ATOM 824 N N . PHE A 1 104 ? -8.653 5.006 16.536 1.00 42.44 104 PHE A N 1
ATOM 825 C CA . PHE A 1 104 ? -8.083 4.074 17.497 1.00 42.44 104 PHE A CA 1
ATOM 826 C C . PHE A 1 104 ? -8.974 4.096 18.745 1.00 42.44 104 PHE A C 1
ATOM 828 O O . PHE A 1 104 ? -8.740 4.859 19.674 1.00 42.44 104 PHE A O 1
ATOM 835 N N . SER A 1 105 ? -10.005 3.252 18.781 1.00 37.50 105 SER A N 1
ATOM 836 C CA . SER A 1 105 ? -10.811 2.992 19.980 1.00 37.50 105 SER A CA 1
ATOM 837 C C . SER A 1 105 ? -10.124 2.003 20.931 1.00 37.50 105 SER A C 1
ATOM 839 O O . SER A 1 105 ? -10.781 1.332 21.725 1.00 37.50 105 SER A O 1
ATOM 841 N N . GLY A 1 106 ? -8.801 1.863 20.825 1.00 38.53 106 GLY A N 1
ATOM 842 C CA . GLY A 1 106 ? -8.003 1.164 21.813 1.00 38.53 106 GLY A CA 1
ATOM 843 C C . GLY A 1 106 ? -7.704 2.135 22.940 1.00 38.53 106 GLY A C 1
ATOM 844 O O . GLY A 1 106 ? -6.943 3.079 22.746 1.00 38.53 106 GLY A O 1
ATOM 845 N N . GLU A 1 107 ? -8.267 1.901 24.124 1.00 33.12 107 GLU A N 1
ATOM 846 C CA . GLU A 1 107 ? -7.611 2.364 25.341 1.00 33.12 107 GLU A CA 1
ATOM 847 C C . GLU A 1 107 ? -6.154 1.894 25.253 1.00 33.12 107 GLU A C 1
ATOM 849 O O . GLU A 1 107 ? -5.875 0.692 25.309 1.00 33.12 107 GLU A O 1
ATOM 854 N N . CYS A 1 108 ? -5.216 2.830 25.084 1.00 32.62 108 CYS A N 1
ATOM 855 C CA . CYS A 1 108 ? -3.837 2.596 25.465 1.00 32.62 108 CYS A CA 1
ATOM 856 C C . CYS A 1 108 ? -3.888 2.228 26.945 1.00 32.62 108 CYS A C 1
ATOM 858 O O . CYS A 1 108 ? -3.904 3.103 27.808 1.00 32.62 108 CYS A O 1
ATOM 860 N N . ARG A 1 109 ? -3.955 0.934 27.263 1.00 34.28 109 ARG A N 1
ATOM 861 C CA . ARG A 1 109 ? -3.557 0.471 28.583 1.00 34.28 109 ARG A CA 1
ATOM 862 C C . ARG A 1 109 ? -2.079 0.790 28.672 1.00 34.28 109 ARG A C 1
ATOM 864 O O . ARG A 1 109 ? -1.250 0.012 28.207 1.00 34.28 109 ARG A O 1
ATOM 871 N N . GLU A 1 110 ? -1.774 1.965 29.213 1.00 35.31 110 GLU A N 1
ATOM 872 C CA . GLU A 1 110 ? -0.459 2.304 29.725 1.00 35.31 110 GLU A CA 1
ATOM 873 C C . GLU A 1 110 ? -0.075 1.200 30.711 1.00 35.31 110 GLU A C 1
ATOM 875 O O . GLU A 1 110 ? -0.437 1.211 31.883 1.00 35.31 110 GLU A O 1
ATOM 880 N N . SER A 1 111 ? 0.611 0.177 30.215 1.00 39.47 111 SER A N 1
ATOM 881 C CA . SER A 1 111 ? 1.476 -0.611 31.071 1.00 39.47 111 SER A CA 1
ATOM 882 C C . SER A 1 111 ? 2.707 0.269 31.271 1.00 39.47 111 SER A C 1
ATOM 884 O O . SER A 1 111 ? 3.337 0.626 30.270 1.00 39.47 111 SER A O 1
ATOM 886 N N . PRO A 1 112 ? 3.027 0.696 32.507 1.00 33.09 112 PRO A N 1
ATOM 887 C CA . PRO A 1 112 ? 4.183 1.541 32.747 1.00 33.09 112 PRO A CA 1
ATOM 888 C C . PRO A 1 112 ? 5.413 0.826 32.203 1.00 33.09 112 PRO A C 1
ATOM 890 O O . PRO A 1 112 ? 5.689 -0.317 32.570 1.00 33.09 112 PRO A O 1
ATOM 893 N N . TRP A 1 113 ? 6.131 1.485 31.303 1.00 35.62 113 TRP A N 1
ATOM 894 C CA . TRP A 1 113 ? 7.436 1.026 30.860 1.00 35.62 113 TRP A CA 1
ATOM 895 C C . TRP A 1 113 ? 8.353 0.943 32.097 1.00 35.62 113 TRP A C 1
ATOM 897 O O . TRP A 1 113 ? 8.696 1.972 32.678 1.00 35.62 113 TRP A O 1
ATOM 907 N N . ASP A 1 114 ? 8.678 -0.277 32.555 1.00 38.16 114 ASP A N 1
ATOM 908 C CA . ASP A 1 114 ? 9.612 -0.523 33.666 1.00 38.16 114 ASP A CA 1
ATOM 909 C C . ASP A 1 114 ? 11.020 -0.775 33.097 1.00 38.16 114 ASP A C 1
ATOM 911 O O . ASP A 1 114 ? 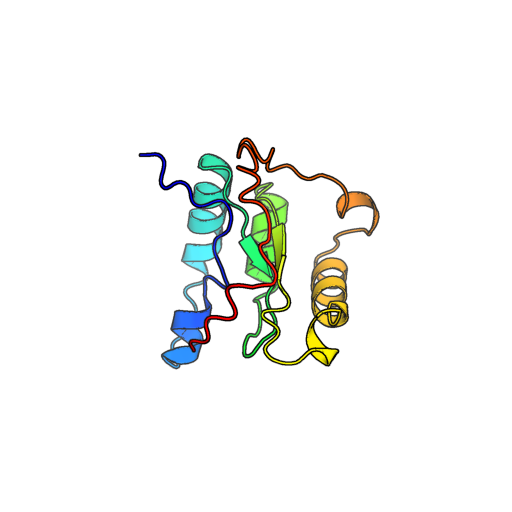11.266 -1.850 32.539 1.00 38.16 114 ASP A O 1
ATOM 915 N N . PRO A 1 115 ? 11.972 0.162 33.262 1.00 38.44 115 PRO A N 1
ATOM 916 C CA . PRO A 1 115 ? 13.342 0.016 32.769 1.00 38.44 115 PRO A CA 1
ATOM 917 C C . PRO A 1 115 ? 14.135 -1.135 33.411 1.00 38.44 115 PRO A C 1
ATOM 919 O O . PRO A 1 115 ? 15.268 -1.385 33.004 1.00 38.44 115 PRO A O 1
ATOM 922 N N . ARG A 1 116 ? 13.594 -1.833 34.421 1.00 42.03 116 ARG A N 1
ATOM 923 C CA . ARG A 1 116 ? 14.286 -2.930 35.122 1.00 42.03 116 ARG A CA 1
ATOM 924 C C . ARG A 1 116 ? 14.014 -4.312 34.541 1.00 42.03 116 ARG A C 1
ATOM 926 O O . ARG A 1 116 ? 14.798 -5.222 34.791 1.00 42.03 116 ARG A O 1
ATOM 933 N N . ASN A 1 117 ? 12.966 -4.472 33.738 1.00 39.44 117 ASN A N 1
ATOM 934 C CA . ASN A 1 117 ? 12.666 -5.740 33.077 1.00 39.44 117 ASN A CA 1
ATOM 935 C C . ASN A 1 117 ? 13.227 -5.726 31.656 1.00 39.44 117 ASN A C 1
ATOM 937 O O . ASN A 1 117 ? 12.498 -5.773 30.668 1.00 39.44 117 ASN A O 1
ATOM 941 N N . GLY A 1 118 ? 14.557 -5.662 31.567 1.00 41.44 118 GLY A N 1
ATOM 942 C CA . GLY A 1 118 ? 15.266 -6.087 30.372 1.00 41.44 118 GLY A CA 1
ATOM 943 C C . GLY A 1 118 ? 14.984 -7.569 30.149 1.00 41.44 118 GLY A C 1
ATOM 944 O O . GLY A 1 118 ? 15.611 -8.417 30.773 1.00 41.44 118 GLY A O 1
ATOM 945 N N . CYS A 1 119 ? 14.023 -7.880 29.285 1.00 28.69 119 CYS A N 1
ATOM 946 C CA . CYS A 1 119 ? 13.815 -9.233 28.805 1.00 28.69 119 CYS A CA 1
ATOM 947 C C . CYS A 1 119 ? 13.878 -9.208 27.282 1.00 28.69 119 CYS A C 1
ATOM 949 O O . CYS A 1 119 ? 12.955 -8.792 26.587 1.00 28.69 119 CYS A O 1
ATOM 951 N N . SER A 1 120 ? 15.051 -9.615 26.811 1.00 32.69 120 SER A N 1
ATOM 952 C CA . SER A 1 120 ? 15.288 -10.266 25.532 1.00 32.69 120 SER A CA 1
ATOM 953 C C . SER A 1 120 ? 14.111 -11.131 25.089 1.00 32.69 120 SER A C 1
ATOM 955 O O . SER A 1 120 ? 13.581 -11.873 25.914 1.00 32.69 120 SER A O 1
ATOM 957 N N . LEU A 1 121 ? 13.812 -11.128 23.792 1.00 27.06 121 LEU A N 1
ATOM 958 C CA . LEU A 1 121 ? 13.830 -12.307 22.917 1.00 27.06 121 LEU A CA 1
ATOM 959 C C . LEU A 1 121 ? 13.275 -11.895 21.540 1.00 27.06 121 LEU A C 1
ATOM 961 O O . LEU A 1 121 ? 12.174 -11.366 21.464 1.00 27.06 121 LEU A O 1
ATOM 965 N N . ILE A 1 122 ? 14.125 -12.102 20.526 1.00 33.72 122 ILE A N 1
ATOM 966 C CA . ILE A 1 122 ? 13.853 -12.615 19.165 1.00 33.72 122 ILE A CA 1
ATOM 967 C C . ILE A 1 122 ? 12.511 -12.265 18.515 1.00 33.72 122 ILE A C 1
ATOM 969 O O . ILE A 1 122 ? 11.468 -12.749 19.004 1.00 33.72 122 ILE A O 1
#

Foldseek 3Di:
DQPVAQEDEPPQVVCVVVVHDRPPVVLLVVLLVQVVNNHEYEDEDPNDDDDLVSVLSNVVNVHHYDYDQVDPDPVSRPPCVVVVVSCVVSVHDPVNVDDPSPPPPDDPPCPDPDPVPPDDDD

Radius of gyration: 16.55 Å; chains: 1; bounding box: 35×35×46 Å